Protein AF-A0A3P6Q9H3-F1 (afdb_monomer_lite)

Structure (mmCIF, N/CA/C/O backbone):
data_AF-A0A3P6Q9H3-F1
#
_entry.id   AF-A0A3P6Q9H3-F1
#
loop_
_atom_site.group_PDB
_atom_site.id
_atom_site.type_symbol
_atom_site.label_atom_id
_atom_site.label_alt_id
_atom_site.label_comp_id
_atom_site.label_asym_id
_atom_site.label_entity_id
_atom_site.label_seq_id
_atom_site.pdbx_PDB_ins_code
_atom_site.Cartn_x
_atom_site.Cartn_y
_atom_site.Cartn_z
_atom_site.occupancy
_atom_site.B_iso_or_equiv
_atom_site.auth_seq_id
_atom_site.auth_comp_id
_atom_site.auth_asym_id
_atom_site.auth_atom_id
_atom_site.pdbx_PDB_model_num
ATOM 1 N N . MET A 1 1 ? 4.671 8.897 9.590 1.00 59.03 1 MET A N 1
ATOM 2 C CA . MET A 1 1 ? 5.360 10.107 9.084 1.00 59.03 1 MET A CA 1
ATOM 3 C C . MET A 1 1 ? 6.739 9.751 8.536 1.00 59.03 1 MET A C 1
ATOM 5 O O . MET A 1 1 ? 6.877 9.726 7.323 1.00 59.03 1 MET A O 1
ATOM 9 N N . LEU A 1 2 ? 7.714 9.359 9.367 1.00 69.88 2 LEU A N 1
ATOM 10 C CA . LEU A 1 2 ? 9.073 9.009 8.908 1.00 69.88 2 LEU A CA 1
ATOM 11 C C . LEU A 1 2 ? 9.115 7.909 7.824 1.00 69.88 2 LEU A C 1
ATOM 13 O O . LEU A 1 2 ? 9.802 8.060 6.821 1.00 69.88 2 LEU A O 1
ATOM 17 N N . SER A 1 3 ? 8.330 6.839 7.981 1.00 72.00 3 SER A N 1
ATOM 18 C CA . SER A 1 3 ? 8.237 5.746 6.999 1.00 72.00 3 SER A CA 1
ATOM 19 C C . SER A 1 3 ? 7.710 6.192 5.629 1.00 72.00 3 SER A C 1
ATOM 21 O O . SER A 1 3 ? 8.172 5.704 4.602 1.00 72.00 3 SER A O 1
ATOM 23 N N . ALA A 1 4 ? 6.773 7.143 5.602 1.00 73.19 4 ALA A N 1
ATOM 24 C CA . ALA A 1 4 ? 6.209 7.676 4.366 1.00 73.19 4 ALA A CA 1
ATOM 25 C C . ALA A 1 4 ? 7.231 8.543 3.616 1.00 73.19 4 ALA A C 1
ATOM 27 O O . ALA A 1 4 ? 7.399 8.375 2.410 1.00 73.19 4 ALA A O 1
ATOM 28 N N . PHE A 1 5 ? 7.964 9.402 4.336 1.00 80.44 5 PHE A N 1
ATOM 29 C CA . PHE A 1 5 ? 9.043 10.207 3.758 1.00 80.44 5 PHE A CA 1
ATOM 30 C C . PHE A 1 5 ? 10.172 9.340 3.195 1.00 80.44 5 PHE A C 1
ATOM 32 O O . PHE A 1 5 ? 10.609 9.575 2.073 1.00 80.44 5 PHE A O 1
ATOM 39 N N . LEU A 1 6 ? 10.600 8.308 3.932 1.00 78.38 6 LEU A N 1
ATOM 40 C CA . LEU A 1 6 ? 11.635 7.373 3.476 1.00 78.38 6 LEU A CA 1
ATOM 41 C C . LEU A 1 6 ? 11.225 6.641 2.196 1.00 78.38 6 LEU A C 1
ATOM 43 O O . LEU A 1 6 ? 12.025 6.531 1.274 1.00 78.38 6 LEU A O 1
ATOM 47 N N . ASN A 1 7 ? 9.975 6.182 2.115 1.00 79.75 7 ASN A N 1
ATOM 48 C CA . ASN A 1 7 ? 9.467 5.509 0.925 1.00 79.75 7 ASN A CA 1
ATOM 49 C C . ASN A 1 7 ? 9.402 6.453 -0.287 1.00 79.75 7 ASN A C 1
ATOM 51 O O . ASN A 1 7 ? 9.789 6.064 -1.385 1.00 79.75 7 ASN A O 1
ATOM 55 N N . PHE A 1 8 ? 8.945 7.695 -0.087 1.00 80.00 8 PHE A N 1
ATOM 56 C CA . PHE A 1 8 ? 8.884 8.689 -1.160 1.00 80.00 8 PHE A CA 1
ATOM 57 C C . PHE A 1 8 ? 10.282 9.049 -1.667 1.00 80.00 8 PHE A C 1
ATOM 59 O O . PHE A 1 8 ? 10.507 9.054 -2.869 1.00 80.00 8 PHE A O 1
ATOM 66 N N . PHE A 1 9 ? 11.225 9.268 -0.748 1.00 81.44 9 PHE A N 1
ATOM 67 C CA . PHE A 1 9 ? 12.621 9.560 -1.063 1.00 81.44 9 PHE A CA 1
ATOM 68 C C . PHE A 1 9 ? 13.301 8.418 -1.832 1.00 81.44 9 PHE A C 1
ATOM 70 O O . PHE A 1 9 ? 13.975 8.664 -2.828 1.00 81.44 9 PHE A O 1
ATOM 77 N N . LEU A 1 10 ? 13.094 7.164 -1.417 1.00 79.19 10 LEU A N 1
ATOM 78 C CA . LEU A 1 10 ? 13.639 6.000 -2.122 1.00 79.19 10 LEU A CA 1
ATOM 79 C C . LEU A 1 10 ? 13.074 5.864 -3.537 1.00 79.19 10 LEU A C 1
ATOM 81 O O . LEU A 1 10 ? 13.838 5.607 -4.461 1.00 79.19 10 LEU A O 1
ATOM 85 N N . LEU A 1 11 ? 11.772 6.093 -3.725 1.00 80.25 11 LEU A N 1
ATOM 86 C CA . LEU A 1 11 ? 11.148 6.079 -5.051 1.00 80.25 11 LEU A CA 1
ATOM 87 C C . LEU A 1 11 ? 11.778 7.110 -5.996 1.00 80.25 11 LEU A C 1
ATOM 89 O O . LEU A 1 11 ? 12.078 6.771 -7.142 1.00 80.25 11 LEU A O 1
ATOM 93 N N . THR A 1 12 ? 12.022 8.339 -5.529 1.00 81.88 12 THR A N 1
ATOM 94 C CA . THR A 1 12 ? 12.699 9.361 -6.342 1.00 81.88 12 THR A CA 1
ATOM 95 C C . THR A 1 12 ? 14.141 8.981 -6.657 1.00 81.88 12 THR A C 1
ATOM 97 O O . THR A 1 12 ? 14.563 9.130 -7.800 1.00 81.88 12 THR A O 1
ATOM 100 N N . VAL A 1 13 ? 14.886 8.456 -5.680 1.00 81.50 13 VAL A N 1
ATOM 101 C CA . VAL A 1 13 ? 16.284 8.033 -5.878 1.00 81.50 13 VAL A CA 1
ATOM 102 C C . VAL A 1 13 ? 16.386 6.886 -6.887 1.00 81.50 13 VAL A C 1
ATOM 104 O O . VAL A 1 13 ? 17.230 6.927 -7.776 1.00 81.50 13 VAL A O 1
ATOM 107 N N . ILE A 1 14 ? 15.509 5.885 -6.799 1.00 74.44 14 ILE A N 1
ATOM 108 C CA . ILE A 1 14 ? 15.485 4.752 -7.737 1.00 74.44 14 ILE A CA 1
ATOM 109 C C . ILE A 1 14 ? 15.197 5.233 -9.162 1.00 74.44 14 ILE A C 1
ATOM 111 O O . ILE A 1 14 ? 15.849 4.789 -10.105 1.00 74.44 14 ILE A O 1
ATOM 115 N N . HIS A 1 15 ? 14.244 6.154 -9.322 1.00 71.88 15 HIS A N 1
ATOM 116 C CA . HIS A 1 15 ? 13.884 6.688 -10.633 1.00 71.88 15 HIS A CA 1
ATOM 117 C C . HIS A 1 15 ? 15.027 7.486 -11.287 1.00 71.88 15 HIS A C 1
ATOM 119 O O . HIS A 1 15 ? 15.113 7.534 -12.512 1.00 71.88 15 HIS A O 1
ATOM 125 N N . ASP A 1 16 ? 15.893 8.111 -10.490 1.00 77.19 16 ASP A N 1
ATOM 126 C CA . ASP A 1 16 ? 17.053 8.859 -10.987 1.00 77.19 16 ASP A CA 1
ATOM 127 C C . ASP A 1 16 ? 18.251 7.941 -11.306 1.00 77.19 16 ASP A C 1
ATOM 129 O O . ASP A 1 16 ? 18.955 8.146 -12.293 1.00 77.19 16 ASP A O 1
ATOM 133 N N . VAL A 1 17 ? 18.451 6.883 -10.508 1.00 71.56 17 VAL A N 1
ATOM 134 C CA . VAL A 1 17 ? 19.602 5.966 -10.613 1.00 71.56 17 VAL A CA 1
ATOM 135 C C . VAL A 1 17 ? 19.426 4.878 -11.680 1.00 71.56 17 VAL A C 1
ATOM 137 O O . VAL A 1 17 ? 20.422 4.426 -12.247 1.00 71.56 17 VAL A O 1
ATOM 140 N N . VAL A 1 18 ? 18.201 4.420 -11.965 1.00 64.50 18 VAL A N 1
ATOM 141 C CA . VAL A 1 18 ? 17.983 3.267 -12.857 1.00 64.50 18 VAL A CA 1
ATOM 142 C C . VAL A 1 18 ? 18.116 3.662 -14.339 1.00 64.50 18 VAL A C 1
ATOM 144 O O . VAL A 1 18 ? 17.303 4.436 -14.855 1.00 64.50 18 VAL A O 1
ATOM 147 N N . PRO A 1 19 ? 19.094 3.103 -15.081 1.00 61.19 19 PRO A N 1
ATOM 148 C CA . PRO A 1 19 ? 19.182 3.302 -16.522 1.00 61.19 19 PRO A CA 1
ATOM 149 C C . PRO A 1 19 ? 17.978 2.658 -17.226 1.00 61.19 19 PRO A C 1
ATOM 151 O O . PRO A 1 19 ? 17.554 1.557 -16.893 1.00 61.19 19 PRO A O 1
ATOM 154 N N . ARG A 1 20 ? 17.441 3.323 -18.259 1.00 62.31 20 ARG A N 1
ATOM 155 C CA . ARG A 1 20 ? 16.253 2.885 -19.032 1.00 62.31 20 ARG A CA 1
ATOM 156 C C . ARG A 1 20 ? 16.431 1.593 -19.846 1.00 62.31 20 ARG A C 1
ATOM 158 O O . ARG A 1 20 ? 15.543 1.242 -20.618 1.00 62.31 20 ARG A O 1
ATOM 165 N N . GLN A 1 21 ? 17.571 0.923 -19.733 1.00 61.66 21 GLN A N 1
ATOM 166 C CA . GLN A 1 21 ? 17.826 -0.323 -20.445 1.00 61.66 21 GLN A CA 1
ATOM 167 C C . GLN A 1 21 ? 17.403 -1.499 -19.556 1.00 61.66 21 GLN A C 1
ATOM 169 O O . GLN A 1 21 ? 17.850 -1.561 -18.409 1.00 61.66 21 GLN A O 1
ATOM 174 N N . PRO A 1 22 ? 16.534 -2.406 -20.040 1.00 58.69 22 PRO A N 1
ATOM 175 C CA . PRO A 1 22 ? 16.089 -3.544 -19.249 1.00 58.69 22 PRO A CA 1
ATOM 176 C C . PRO A 1 22 ? 17.277 -4.463 -18.959 1.00 58.69 22 PRO A C 1
ATOM 178 O O . PRO A 1 22 ? 18.040 -4.822 -19.860 1.00 58.69 22 PRO A O 1
ATOM 181 N N . LEU A 1 23 ? 17.446 -4.813 -17.687 1.00 57.09 23 LEU A N 1
ATOM 182 C CA . LEU A 1 23 ? 18.512 -5.689 -17.231 1.00 57.09 23 LEU A CA 1
ATOM 183 C C . LEU A 1 23 ? 18.155 -7.136 -17.618 1.00 57.09 23 LEU A C 1
ATOM 185 O O . LEU A 1 23 ? 17.003 -7.541 -17.437 1.00 57.09 23 LEU A O 1
ATOM 189 N N . PRO A 1 24 ? 19.092 -7.929 -18.170 1.00 56.06 24 PRO A N 1
ATOM 190 C CA . PRO A 1 24 ? 18.855 -9.334 -18.486 1.00 56.06 24 PRO A CA 1
ATOM 191 C C . PRO A 1 24 ? 18.862 -10.173 -17.198 1.00 56.06 24 PRO A C 1
ATOM 193 O O . PRO A 1 24 ? 19.792 -10.933 -16.933 1.00 56.06 24 PRO A O 1
ATOM 196 N N . ASP A 1 25 ? 17.831 -10.010 -16.371 1.00 67.25 25 ASP A N 1
ATOM 197 C CA . ASP A 1 25 ? 17.670 -10.768 -15.134 1.00 67.25 25 ASP A CA 1
ATOM 198 C C . ASP A 1 25 ? 17.150 -12.184 -15.420 1.00 67.25 25 ASP A C 1
ATOM 200 O O . ASP A 1 25 ? 16.181 -12.386 -16.158 1.00 67.25 25 ASP A O 1
ATOM 204 N N . LEU A 1 26 ? 17.762 -13.181 -14.771 1.00 62.97 26 LEU A N 1
ATOM 205 C CA . LEU A 1 26 ? 17.439 -14.609 -14.910 1.00 62.97 26 LEU A CA 1
ATOM 206 C C . LEU A 1 26 ? 15.944 -14.906 -14.688 1.00 62.97 26 LEU A C 1
ATOM 208 O O . LEU A 1 26 ? 15.364 -15.751 -15.369 1.00 62.97 26 LEU A O 1
ATOM 212 N N . THR A 1 27 ? 15.304 -14.181 -13.771 1.00 64.44 27 THR A N 1
ATOM 213 C CA . THR A 1 27 ? 13.877 -14.328 -13.455 1.00 64.44 27 THR A CA 1
ATOM 214 C C . THR A 1 27 ? 12.978 -13.944 -14.631 1.00 64.44 27 THR A C 1
ATOM 216 O O . THR A 1 27 ? 11.994 -14.635 -14.884 1.00 64.44 27 THR A O 1
ATOM 219 N N . PHE A 1 28 ? 13.322 -12.896 -15.388 1.00 62.34 28 PHE A N 1
ATOM 220 C CA . PHE A 1 28 ? 12.553 -12.483 -16.569 1.00 62.34 28 PHE A CA 1
ATOM 221 C C . PHE A 1 28 ? 12.794 -13.367 -17.788 1.00 62.34 28 PHE A C 1
ATOM 223 O O . PHE A 1 28 ? 11.958 -13.416 -18.686 1.00 62.34 28 PHE A O 1
ATOM 230 N N . MET A 1 29 ? 13.910 -14.096 -17.811 1.00 65.56 29 MET A N 1
ATOM 231 C CA . MET A 1 29 ? 14.164 -15.099 -18.839 1.00 65.56 29 MET A CA 1
ATOM 232 C C . MET A 1 29 ? 13.370 -16.392 -18.585 1.00 65.56 29 MET A C 1
ATOM 234 O O . MET A 1 29 ? 13.003 -17.083 -19.533 1.00 65.56 29 MET A O 1
ATOM 238 N N . ILE A 1 30 ? 13.092 -16.713 -17.314 1.00 73.25 30 ILE A N 1
ATOM 239 C CA . ILE A 1 30 ? 12.408 -17.950 -16.907 1.00 73.25 30 ILE A CA 1
ATOM 240 C C . ILE A 1 30 ? 10.883 -17.775 -16.765 1.00 73.25 30 ILE A C 1
ATOM 242 O O . ILE A 1 30 ? 10.138 -18.715 -17.039 1.00 73.25 30 ILE A O 1
ATOM 246 N N . ILE A 1 31 ? 10.403 -16.591 -16.356 1.00 73.75 31 ILE A N 1
ATOM 247 C CA . ILE A 1 31 ? 8.973 -16.291 -16.173 1.00 73.75 31 ILE A CA 1
ATOM 248 C C . ILE A 1 31 ? 8.543 -15.222 -17.188 1.00 73.75 31 ILE A C 1
ATOM 250 O O . ILE A 1 31 ? 8.950 -14.065 -17.056 1.00 73.75 31 ILE A O 1
ATOM 254 N N . PRO A 1 32 ? 7.682 -15.555 -18.171 1.00 71.25 32 PRO A N 1
ATOM 255 C CA . PRO A 1 32 ? 7.149 -14.560 -19.091 1.00 71.25 32 PRO A CA 1
ATOM 256 C C . PRO A 1 32 ? 6.247 -13.572 -18.347 1.00 71.25 32 PRO A C 1
ATOM 258 O O . PRO A 1 32 ? 5.550 -13.933 -17.395 1.00 71.25 32 PRO A O 1
ATOM 261 N N . GLN A 1 33 ? 6.227 -12.324 -18.806 1.00 69.44 33 GLN A N 1
ATOM 262 C CA . GLN A 1 33 ? 5.465 -11.255 -18.175 1.00 69.44 33 GLN A CA 1
ATOM 263 C C . GLN A 1 33 ? 3.956 -11.566 -18.140 1.00 69.44 33 GLN A C 1
ATOM 265 O O . GLN A 1 33 ? 3.292 -11.668 -19.171 1.00 69.44 33 GLN A O 1
ATOM 270 N N . GLN A 1 34 ? 3.400 -11.695 -16.933 1.00 76.75 34 GLN A N 1
ATOM 271 C CA . GLN A 1 34 ? 1.994 -12.038 -16.720 1.00 76.75 34 GLN A CA 1
ATOM 272 C C . GLN A 1 34 ? 1.126 -10.774 -16.629 1.00 76.75 34 GLN A C 1
ATOM 274 O O . GLN A 1 34 ? 1.107 -10.099 -15.602 1.00 76.75 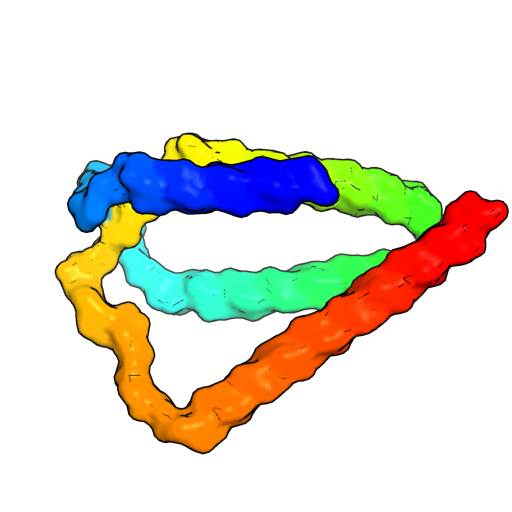34 GLN A O 1
ATOM 279 N N . LYS A 1 35 ? 0.359 -10.464 -17.683 1.00 73.44 35 LYS A N 1
ATOM 280 C CA . LYS A 1 35 ? -0.523 -9.275 -17.727 1.00 73.44 35 LYS A CA 1
ATOM 281 C C . LYS A 1 35 ? -1.677 -9.330 -16.706 1.00 73.44 35 LYS A C 1
ATOM 283 O O . LYS A 1 35 ? -2.132 -8.295 -16.236 1.00 73.44 35 LYS A O 1
ATOM 288 N N . TRP A 1 36 ? -2.121 -10.526 -16.312 1.00 76.88 36 TRP A N 1
ATOM 289 C CA . TRP A 1 36 ? -3.203 -10.715 -15.332 1.00 76.88 36 TRP A CA 1
ATOM 290 C C . TRP A 1 36 ? -2.769 -10.466 -13.881 1.00 76.88 36 TRP A C 1
ATOM 292 O O . TRP A 1 36 ? -3.609 -10.165 -13.034 1.00 76.88 36 TRP A O 1
ATOM 302 N N . ALA A 1 37 ? -1.470 -10.575 -13.587 1.00 78.31 37 ALA A N 1
ATOM 303 C CA . ALA A 1 37 ? -0.959 -10.499 -12.221 1.00 78.31 37 ALA A CA 1
ATOM 304 C C . ALA A 1 37 ? -1.211 -9.126 -11.584 1.00 78.31 37 ALA A C 1
ATOM 306 O O . ALA A 1 37 ? -1.489 -9.045 -10.390 1.00 78.31 37 ALA A O 1
ATOM 307 N N . TRP A 1 38 ? -1.174 -8.059 -12.386 1.00 72.38 38 TRP A N 1
ATOM 308 C CA . TRP A 1 38 ? -1.425 -6.708 -11.895 1.00 72.38 38 TRP A CA 1
ATOM 309 C C . TRP A 1 38 ? -2.880 -6.526 -11.438 1.00 72.38 38 TRP A C 1
ATOM 311 O O . TRP A 1 38 ? -3.119 -6.122 -10.305 1.00 72.38 38 TRP A O 1
ATOM 321 N N . SER A 1 39 ? -3.845 -6.945 -12.263 1.00 77.31 39 SER A N 1
ATOM 322 C CA . SER A 1 39 ? -5.272 -6.850 -11.924 1.00 77.31 39 SER A CA 1
ATOM 323 C C . SER A 1 39 ? -5.644 -7.714 -10.714 1.00 77.31 39 SER A C 1
ATOM 325 O O . SER A 1 39 ? -6.392 -7.273 -9.843 1.00 77.31 39 SER A O 1
ATOM 327 N N . VAL A 1 40 ? -5.089 -8.926 -10.613 1.00 84.44 40 VAL A N 1
ATOM 328 C CA . VAL A 1 40 ? -5.299 -9.787 -9.438 1.00 84.44 40 VAL A CA 1
ATOM 329 C C . VAL A 1 40 ? -4.684 -9.162 -8.181 1.00 84.44 40 VAL A C 1
ATOM 331 O O . VAL A 1 40 ? -5.287 -9.239 -7.112 1.00 84.44 40 VAL A O 1
ATOM 334 N N . GLY A 1 41 ? -3.527 -8.507 -8.302 1.00 81.81 41 GLY A N 1
ATOM 335 C CA . GLY A 1 41 ? -2.883 -7.784 -7.206 1.00 81.81 41 GLY A CA 1
ATOM 336 C C . GLY A 1 41 ? -3.753 -6.662 -6.639 1.00 81.81 41 GLY A C 1
ATOM 337 O O . GLY A 1 41 ? -3.916 -6.583 -5.420 1.00 81.81 41 GLY A O 1
ATOM 338 N N . ASP A 1 42 ? -4.371 -5.858 -7.505 1.00 78.88 42 ASP A N 1
ATOM 339 C CA . ASP A 1 42 ? -5.261 -4.771 -7.081 1.00 78.88 42 ASP A CA 1
ATOM 340 C C . ASP A 1 42 ? -6.501 -5.313 -6.354 1.00 78.88 42 ASP A C 1
ATOM 342 O O . ASP A 1 42 ? -6.849 -4.839 -5.271 1.00 78.88 42 ASP A O 1
ATOM 346 N N . VAL A 1 43 ? -7.125 -6.374 -6.878 1.00 83.69 43 VAL A N 1
ATOM 347 C CA . VAL A 1 43 ? -8.295 -7.001 -6.237 1.00 83.69 43 VAL A CA 1
ATOM 348 C C . VAL A 1 43 ? -7.932 -7.602 -4.877 1.00 83.69 43 VAL A C 1
ATOM 350 O O . VAL A 1 43 ? -8.633 -7.370 -3.890 1.00 83.69 43 VAL A O 1
ATOM 353 N N . LEU A 1 44 ? -6.827 -8.348 -4.793 1.00 83.50 44 LEU A N 1
ATOM 354 C CA . LEU A 1 44 ? -6.373 -8.948 -3.535 1.00 83.50 44 LEU A CA 1
ATOM 355 C C . LEU A 1 44 ? -6.005 -7.879 -2.497 1.00 83.50 44 LEU A C 1
ATOM 357 O O . LEU A 1 44 ? -6.332 -8.031 -1.316 1.00 83.50 44 LEU A O 1
ATOM 361 N N . SER A 1 45 ? -5.371 -6.783 -2.921 1.00 80.56 45 SER A N 1
ATOM 362 C CA . SER A 1 45 ? -5.033 -5.664 -2.039 1.00 80.56 45 SER A CA 1
ATOM 363 C C . SER A 1 45 ? -6.288 -5.004 -1.461 1.00 80.56 45 SER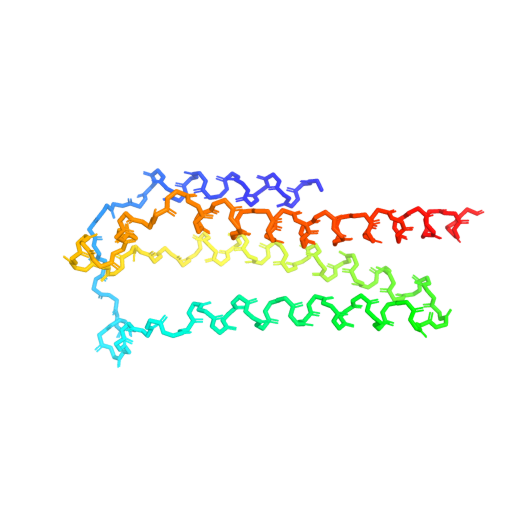 A C 1
ATOM 365 O O . SER A 1 45 ? -6.379 -4.821 -0.242 1.00 80.56 45 SER A O 1
ATOM 367 N N . THR A 1 46 ? -7.301 -4.756 -2.291 1.00 80.12 46 THR A N 1
ATOM 368 C CA . THR A 1 46 ? -8.578 -4.180 -1.848 1.00 80.12 46 THR A CA 1
ATOM 369 C C . THR A 1 46 ? -9.319 -5.115 -0.891 1.00 80.12 46 THR A C 1
ATOM 371 O O . THR A 1 46 ? -9.709 -4.697 0.200 1.00 80.12 46 THR A O 1
ATOM 374 N N . VAL A 1 47 ? -9.441 -6.406 -1.223 1.00 83.75 47 VAL A N 1
ATOM 375 C CA . VAL A 1 47 ? -10.127 -7.393 -0.366 1.00 83.75 47 VAL A CA 1
ATOM 376 C C . VAL A 1 47 ? -9.420 -7.552 0.984 1.00 83.75 47 VAL A C 1
ATOM 378 O O . VAL A 1 47 ? -10.077 -7.563 2.027 1.00 83.75 47 VAL A O 1
ATOM 381 N N . SER A 1 48 ? -8.086 -7.632 0.987 1.00 80.06 48 SER A N 1
ATOM 382 C CA . SER A 1 48 ? -7.303 -7.746 2.226 1.00 80.06 48 SER A CA 1
ATOM 383 C C . SER A 1 48 ? -7.455 -6.518 3.128 1.00 80.06 48 SER A C 1
ATOM 385 O O . SER A 1 48 ? -7.577 -6.668 4.344 1.00 80.06 48 SER A O 1
ATOM 387 N N . SER A 1 49 ? -7.543 -5.322 2.540 1.00 76.50 49 SER A N 1
ATOM 388 C CA . SER A 1 49 ? -7.785 -4.079 3.276 1.00 76.50 49 SER A CA 1
ATOM 389 C C . SER A 1 49 ? -9.165 -4.096 3.935 1.00 76.50 49 SER A C 1
ATOM 391 O O . SER A 1 49 ? -9.271 -3.881 5.141 1.00 76.50 49 SER A O 1
ATOM 393 N N . VAL A 1 50 ? -10.218 -4.451 3.188 1.00 79.12 50 VAL A N 1
ATOM 394 C CA . VAL A 1 50 ? -11.597 -4.543 3.710 1.00 79.12 50 VAL A CA 1
ATOM 395 C C . VAL A 1 50 ? -11.717 -5.589 4.826 1.00 79.12 50 VAL A C 1
ATOM 397 O O . VAL A 1 50 ? -12.358 -5.340 5.853 1.00 79.12 50 VAL A O 1
ATOM 400 N N . MET A 1 51 ? -11.071 -6.749 4.670 1.00 80.75 51 MET A N 1
ATOM 401 C CA . MET A 1 51 ? -11.040 -7.775 5.716 1.00 80.75 51 MET A CA 1
ATOM 402 C C . MET A 1 51 ? -10.295 -7.305 6.967 1.00 80.75 51 MET A C 1
ATOM 404 O O . MET A 1 51 ? -10.800 -7.496 8.073 1.00 80.75 51 MET A O 1
ATOM 408 N N . ALA A 1 52 ? -9.141 -6.651 6.814 1.00 77.25 52 ALA A N 1
A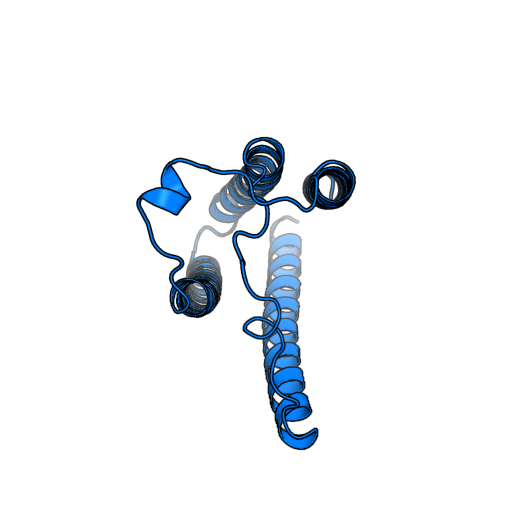TOM 409 C CA . ALA A 1 52 ? -8.387 -6.108 7.939 1.00 77.25 52 ALA A CA 1
ATOM 410 C C . ALA A 1 52 ? -9.213 -5.079 8.728 1.00 77.25 52 ALA A C 1
ATOM 412 O O . ALA A 1 52 ? -9.272 -5.166 9.955 1.00 77.25 52 ALA A O 1
ATOM 413 N N . PHE A 1 53 ? -9.921 -4.173 8.044 1.00 74.38 53 PHE A N 1
ATOM 414 C CA . PHE A 1 53 ? -10.824 -3.219 8.697 1.00 74.38 53 PHE A CA 1
ATOM 415 C C . PHE A 1 53 ? -11.959 -3.920 9.452 1.00 74.38 53 PHE A C 1
ATOM 417 O O . PHE A 1 53 ? -12.225 -3.598 10.609 1.00 74.38 53 PHE A O 1
ATOM 424 N N . THR A 1 54 ? -12.588 -4.924 8.840 1.00 78.88 54 THR A N 1
ATOM 425 C CA . THR A 1 54 ? -13.698 -5.664 9.462 1.00 78.88 54 THR A CA 1
ATOM 426 C C . THR A 1 54 ? -13.252 -6.402 10.730 1.00 78.88 54 THR A C 1
ATOM 428 O O . THR A 1 54 ? -13.923 -6.335 11.760 1.00 78.88 54 THR A O 1
ATOM 431 N N . VAL A 1 55 ? -12.091 -7.063 10.687 1.00 80.88 55 VAL A N 1
ATOM 432 C CA . VAL A 1 55 ? -11.508 -7.773 11.840 1.00 80.88 55 VAL A CA 1
ATOM 433 C C . VAL A 1 55 ? -11.171 -6.807 12.974 1.00 80.88 55 VAL A C 1
ATOM 435 O O . VAL A 1 55 ? -11.409 -7.117 14.139 1.00 80.88 55 VAL A O 1
ATOM 438 N N . VAL A 1 56 ? -10.654 -5.625 12.643 1.00 75.38 56 VAL A N 1
ATOM 439 C CA . VAL A 1 56 ? -10.319 -4.591 13.625 1.00 75.38 56 VAL A CA 1
ATOM 440 C C . VAL A 1 56 ? -11.574 -4.025 14.308 1.00 75.38 56 VAL A C 1
ATOM 442 O O . VAL A 1 56 ? -11.5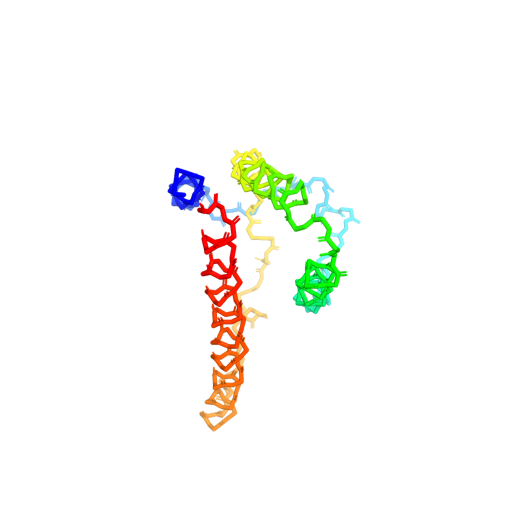51 -3.812 15.519 1.00 75.38 56 VAL A O 1
ATOM 445 N N . LEU A 1 57 ? -12.684 -3.846 13.579 1.00 70.38 57 LEU A N 1
ATOM 446 C CA . LEU A 1 57 ? -13.957 -3.369 14.142 1.00 70.38 57 LEU A CA 1
ATOM 447 C C . LEU A 1 57 ? -14.644 -4.398 15.055 1.00 70.38 57 LEU A C 1
ATOM 449 O O . LEU A 1 57 ? -15.263 -4.019 16.051 1.00 70.38 57 LEU A O 1
ATOM 453 N N . LEU A 1 58 ? -14.53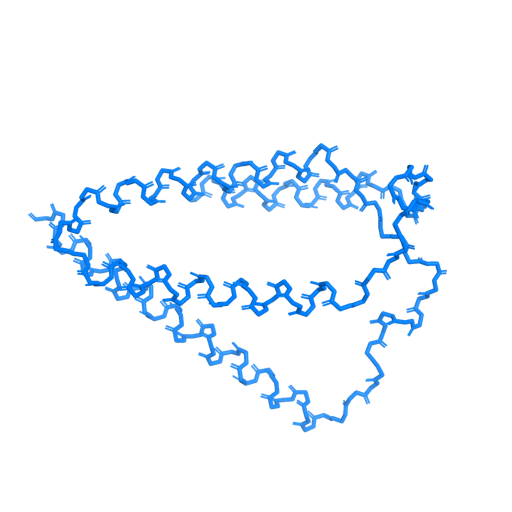5 -5.689 14.730 1.00 74.00 58 LEU A N 1
ATOM 454 C CA . LEU A 1 58 ? -15.160 -6.780 15.490 1.00 74.00 58 LEU A CA 1
ATOM 455 C C . LEU A 1 58 ? -14.349 -7.222 16.720 1.00 74.00 58 LEU A C 1
ATOM 457 O O . LEU A 1 58 ? -14.834 -8.029 17.514 1.00 74.00 58 LEU A O 1
ATOM 461 N N . HIS A 1 59 ? -13.127 -6.716 16.904 1.00 75.75 59 HIS A N 1
ATOM 462 C CA . HIS A 1 59 ? -12.278 -7.140 18.012 1.00 75.75 59 HIS A CA 1
ATOM 463 C C . HIS A 1 59 ? -12.641 -6.422 19.325 1.00 75.75 59 HIS A C 1
ATOM 465 O O . HIS A 1 59 ? -12.666 -5.194 19.403 1.00 75.75 59 HIS A O 1
ATOM 471 N N . HIS A 1 60 ? -12.887 -7.205 20.378 1.00 69.75 60 HIS A N 1
ATOM 472 C CA . HIS A 1 60 ? -13.267 -6.719 21.711 1.00 69.75 60 HIS A CA 1
ATOM 473 C C . HIS A 1 60 ? -12.120 -5.957 22.404 1.00 69.75 60 HIS A C 1
ATOM 475 O O . HIS A 1 60 ? -12.305 -4.849 22.897 1.00 69.75 60 HIS A O 1
ATOM 481 N N . GLU A 1 61 ? -10.899 -6.504 22.365 1.00 65.69 61 GLU A N 1
ATOM 482 C CA . GLU A 1 61 ? -9.693 -5.884 22.940 1.00 65.69 61 GLU A CA 1
ATOM 483 C C . GLU A 1 61 ? -9.013 -4.948 21.930 1.00 65.69 61 GLU A C 1
ATOM 485 O O . GLU A 1 61 ? -7.987 -5.281 21.323 1.00 65.69 61 GLU A O 1
ATOM 490 N N . ARG A 1 62 ? -9.627 -3.783 21.704 1.00 69.06 62 ARG A N 1
ATOM 491 C CA . ARG A 1 62 ? -9.228 -2.799 20.676 1.00 69.06 62 ARG A CA 1
ATOM 492 C C . ARG A 1 62 ? -7.799 -2.268 20.872 1.00 69.06 62 ARG A C 1
ATOM 494 O O . ARG A 1 62 ? -7.071 -2.052 19.905 1.00 69.06 62 ARG A O 1
ATOM 501 N N . TRP A 1 63 ? -7.369 -2.157 22.127 1.00 64.62 63 TRP A N 1
ATOM 502 C CA . TRP A 1 63 ? -6.089 -1.582 22.553 1.00 64.62 63 TRP A CA 1
ATOM 503 C C . TRP A 1 63 ? -4.862 -2.405 22.155 1.00 64.62 63 TRP A C 1
ATOM 505 O O . TRP A 1 63 ? -3.874 -1.887 21.626 1.00 64.62 63 TRP A O 1
ATOM 515 N N . VAL A 1 64 ? -4.913 -3.716 22.389 1.00 75.50 64 VAL A N 1
ATOM 516 C CA . VAL A 1 64 ? -3.756 -4.598 22.179 1.00 75.50 64 VAL A CA 1
ATOM 517 C C . VAL A 1 64 ? -3.522 -4.864 20.691 1.00 75.50 64 VAL A C 1
ATOM 519 O O . VAL A 1 64 ? -2.371 -4.943 20.249 1.00 75.50 64 VAL A O 1
ATOM 522 N N . VAL A 1 65 ? -4.597 -4.975 19.907 1.00 76.25 65 VAL A N 1
ATOM 523 C CA . VAL A 1 65 ? -4.518 -5.235 18.462 1.00 76.25 65 VAL A CA 1
ATOM 524 C C . VAL A 1 65 ? -3.977 -4.023 17.719 1.00 76.25 65 VAL A C 1
ATOM 526 O O . VAL A 1 65 ? -3.095 -4.168 16.872 1.00 76.25 65 VAL A O 1
ATOM 529 N N . LEU A 1 66 ? -4.421 -2.822 18.081 1.00 70.38 66 LEU A N 1
ATOM 530 C CA . LEU A 1 66 ? -3.982 -1.601 17.425 1.00 70.38 66 LEU A CA 1
ATOM 531 C C . LEU A 1 66 ? -2.469 -1.371 17.544 1.00 70.38 66 LEU A C 1
ATOM 533 O O . LEU A 1 66 ? -1.792 -1.085 16.554 1.00 70.38 66 LEU A O 1
ATOM 537 N N . ARG A 1 67 ? -1.915 -1.561 18.746 1.00 76.31 67 ARG A N 1
ATOM 538 C CA . ARG A 1 67 ? -0.473 -1.410 18.984 1.00 76.31 67 ARG A CA 1
ATOM 53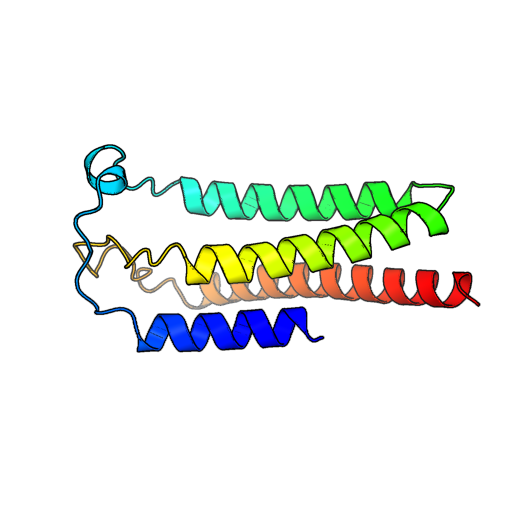9 C C . ARG A 1 67 ? 0.353 -2.363 18.113 1.00 76.31 67 ARG A C 1
ATOM 541 O O . ARG A 1 67 ? 1.423 -1.990 17.634 1.00 76.31 67 ARG A O 1
ATOM 548 N N . ARG A 1 68 ? -0.149 -3.583 17.885 1.00 81.12 68 ARG A N 1
ATOM 549 C CA . ARG A 1 68 ? 0.482 -4.580 17.005 1.00 81.12 68 ARG A CA 1
ATOM 550 C C . ARG A 1 68 ? 0.347 -4.196 15.533 1.00 81.12 68 ARG A C 1
ATOM 552 O O . ARG A 1 68 ? 1.335 -4.282 14.810 1.00 81.12 68 ARG A O 1
ATOM 559 N N . MET A 1 69 ? -0.822 -3.719 15.109 1.00 77.69 69 MET A N 1
ATOM 560 C CA . MET A 1 69 ? -1.069 -3.266 13.735 1.00 77.69 69 MET A CA 1
ATOM 561 C C . MET A 1 69 ? -0.198 -2.065 13.354 1.00 77.69 69 MET A C 1
ATOM 563 O O . MET A 1 69 ? 0.368 -2.046 12.265 1.00 77.69 69 MET A O 1
ATOM 567 N N . PHE A 1 70 ? -0.020 -1.095 14.253 1.00 74.69 70 PHE A N 1
ATOM 568 C CA . PHE A 1 70 ? 0.825 0.072 13.989 1.00 74.69 70 PHE A CA 1
ATOM 569 C C . PHE A 1 70 ? 2.307 -0.307 13.844 1.00 74.69 70 PHE A C 1
ATOM 571 O O . PHE A 1 70 ? 2.983 0.161 12.927 1.00 74.69 70 PHE A O 1
ATOM 578 N N . LEU A 1 71 ? 2.807 -1.202 14.705 1.00 78.75 71 LEU A N 1
ATOM 579 C CA . LEU A 1 71 ? 4.188 -1.685 14.639 1.00 78.75 71 LEU A CA 1
ATOM 580 C C . LEU A 1 71 ? 4.430 -2.545 13.387 1.00 78.75 71 LEU A C 1
ATOM 582 O O . LEU A 1 71 ? 5.423 -2.345 12.690 1.00 78.75 71 LEU A O 1
ATOM 586 N N . LEU A 1 72 ? 3.500 -3.447 13.059 1.00 80.88 72 LEU A N 1
ATOM 587 C CA . LEU A 1 72 ? 3.552 -4.247 11.832 1.00 80.88 72 LEU A CA 1
ATOM 588 C C . LEU A 1 72 ? 3.469 -3.368 10.579 1.00 80.88 72 LEU A C 1
ATOM 590 O O . LEU A 1 72 ? 4.267 -3.549 9.663 1.00 80.88 72 LEU A O 1
ATOM 594 N N . GLY A 1 73 ? 2.576 -2.376 10.554 1.00 77.69 73 GLY A N 1
ATOM 595 C CA . GLY A 1 73 ? 2.452 -1.425 9.450 1.00 77.69 73 GLY A CA 1
ATOM 596 C C . GLY A 1 73 ? 3.721 -0.596 9.249 1.00 77.69 73 GLY A C 1
ATOM 597 O O . GLY A 1 73 ? 4.186 -0.447 8.119 1.00 77.69 73 GLY A O 1
ATOM 598 N N . ALA A 1 74 ? 4.335 -0.118 10.335 1.00 77.38 74 ALA A N 1
ATOM 599 C CA . ALA A 1 74 ? 5.599 0.612 10.276 1.00 77.38 74 ALA A CA 1
ATOM 600 C C . ALA A 1 74 ? 6.749 -0.253 9.730 1.00 77.38 74 ALA A C 1
ATOM 602 O O . ALA A 1 74 ? 7.485 0.199 8.850 1.00 77.38 74 ALA A O 1
ATOM 603 N N . ILE A 1 75 ? 6.877 -1.499 10.204 1.00 82.44 75 ILE A N 1
ATOM 604 C CA . ILE A 1 75 ? 7.908 -2.441 9.738 1.00 82.44 75 ILE A CA 1
ATOM 605 C C . ILE A 1 75 ? 7.679 -2.819 8.273 1.00 82.44 75 ILE A C 1
ATOM 607 O O . ILE A 1 75 ? 8.624 -2.801 7.490 1.00 82.44 75 ILE A O 1
ATOM 611 N N . MET A 1 76 ? 6.440 -3.110 7.873 1.00 78.88 76 MET A N 1
ATOM 612 C CA . MET A 1 76 ? 6.110 -3.491 6.498 1.00 78.88 76 MET A CA 1
ATOM 613 C C . MET A 1 76 ? 6.383 -2.348 5.508 1.00 78.88 76 MET A C 1
ATOM 615 O O . MET A 1 76 ? 6.933 -2.584 4.433 1.00 78.88 76 MET A O 1
ATOM 619 N N . TYR A 1 77 ? 6.070 -1.100 5.877 1.00 75.62 77 TYR A N 1
ATOM 620 C CA . TYR A 1 77 ? 6.421 0.074 5.068 1.00 75.62 77 TYR A CA 1
ATOM 621 C C . TYR A 1 77 ? 7.935 0.308 4.992 1.00 75.62 77 TYR A C 1
ATOM 623 O O . TYR A 1 77 ? 8.437 0.694 3.937 1.00 75.62 77 TYR A O 1
ATOM 631 N N . GLY A 1 78 ? 8.667 0.052 6.080 1.00 76.12 78 GLY A N 1
ATOM 632 C CA . GLY A 1 78 ? 10.130 0.075 6.070 1.00 76.12 78 GLY A CA 1
ATOM 633 C C . GLY A 1 78 ? 10.711 -0.996 5.143 1.00 76.12 78 GLY A C 1
ATOM 634 O O . GLY A 1 78 ? 11.546 -0.691 4.297 1.00 76.12 78 GLY A O 1
ATOM 635 N N . LEU A 1 79 ? 10.209 -2.230 5.233 1.00 79.25 79 LEU A N 1
ATOM 636 C CA . LEU A 1 79 ? 10.607 -3.341 4.370 1.00 79.25 79 LEU A CA 1
ATOM 637 C C . LEU A 1 79 ? 10.313 -3.044 2.898 1.00 79.25 79 LEU A C 1
ATOM 639 O O . LEU A 1 79 ? 11.150 -3.334 2.053 1.00 79.25 79 LEU A O 1
ATOM 643 N N . ARG A 1 80 ? 9.173 -2.419 2.582 1.00 79.81 80 ARG A N 1
ATOM 644 C CA . ARG A 1 80 ? 8.852 -1.985 1.214 1.00 79.81 80 ARG A CA 1
ATOM 645 C C . ARG A 1 80 ? 9.932 -1.058 0.661 1.00 79.81 80 ARG A C 1
ATOM 647 O O . ARG A 1 80 ? 10.399 -1.275 -0.450 1.00 79.81 80 ARG A O 1
ATOM 654 N N . ALA A 1 81 ? 10.352 -0.071 1.446 1.00 72.44 81 ALA A N 1
ATOM 655 C CA . ALA A 1 81 ? 11.407 0.853 1.054 1.00 72.44 81 ALA A CA 1
ATOM 656 C C . ALA A 1 81 ? 12.754 0.123 0.850 1.00 72.44 81 ALA A C 1
ATOM 658 O O . ALA A 1 81 ? 13.442 0.367 -0.136 1.00 72.44 81 ALA A O 1
ATOM 659 N N . VAL A 1 82 ? 13.092 -0.835 1.724 1.00 77.75 82 VAL A N 1
ATOM 660 C CA . VAL A 1 82 ? 14.307 -1.665 1.598 1.00 77.75 82 VAL A CA 1
ATOM 661 C C . VAL A 1 82 ? 14.261 -2.556 0.354 1.00 77.75 82 VAL A C 1
ATOM 663 O O . VAL A 1 82 ? 15.227 -2.600 -0.399 1.00 77.75 82 VAL A O 1
ATOM 666 N N . VAL A 1 83 ? 13.144 -3.238 0.095 1.00 74.94 83 VAL A N 1
ATOM 667 C CA . VAL A 1 83 ? 12.985 -4.121 -1.071 1.00 74.94 83 VAL A CA 1
ATOM 668 C C . VAL A 1 83 ? 13.028 -3.325 -2.371 1.00 74.94 83 VAL A C 1
ATOM 670 O O . VAL A 1 83 ? 13.669 -3.778 -3.313 1.00 74.94 83 VAL A O 1
ATOM 673 N N . LEU A 1 84 ? 12.423 -2.133 -2.413 1.00 72.12 84 LEU A N 1
ATOM 674 C CA . LEU A 1 84 ? 12.519 -1.224 -3.560 1.00 72.12 84 LEU A CA 1
ATOM 675 C C . LEU A 1 84 ? 13.958 -0.738 -3.786 1.00 72.12 84 LEU A C 1
ATOM 677 O O . LEU A 1 84 ? 14.391 -0.635 -4.927 1.00 72.12 84 LEU A O 1
ATOM 681 N N . GLY A 1 85 ? 14.707 -0.476 -2.712 1.00 67.69 85 GLY A N 1
ATOM 682 C CA . GLY A 1 85 ? 16.113 -0.073 -2.799 1.00 67.69 85 GLY A CA 1
ATOM 683 C C . GLY A 1 85 ? 17.085 -1.208 -3.132 1.00 67.69 85 GLY A C 1
ATOM 684 O O . GLY A 1 85 ? 18.190 -0.934 -3.576 1.00 67.69 85 GLY A O 1
ATOM 685 N N . VAL A 1 86 ? 16.714 -2.470 -2.906 1.00 71.44 86 VAL A N 1
ATOM 686 C CA . VAL A 1 86 ? 17.556 -3.640 -3.222 1.00 71.44 86 VAL A CA 1
ATOM 687 C C . VAL A 1 86 ? 17.180 -4.253 -4.574 1.00 71.44 86 VAL A C 1
ATOM 689 O O . VAL A 1 86 ? 18.048 -4.738 -5.296 1.00 71.44 86 VAL A O 1
ATOM 692 N N . THR A 1 87 ? 15.897 -4.223 -4.935 1.00 67.62 87 THR A N 1
ATOM 693 C CA . THR A 1 87 ? 15.351 -4.854 -6.143 1.00 67.62 87 THR A CA 1
ATOM 694 C C . THR A 1 87 ? 15.092 -3.783 -7.196 1.00 67.62 87 THR A C 1
ATOM 696 O O . THR A 1 87 ? 13.963 -3.333 -7.395 1.00 67.62 87 THR A O 1
ATOM 699 N N . PHE A 1 88 ? 16.157 -3.352 -7.867 1.00 57.25 88 PHE A N 1
ATOM 700 C CA . PHE A 1 88 ? 16.062 -2.453 -9.014 1.00 57.25 88 PHE A CA 1
ATOM 701 C C . PHE A 1 88 ? 15.585 -3.242 -10.228 1.00 57.25 88 PHE A C 1
ATOM 703 O O . PHE A 1 88 ? 16.396 -3.752 -10.993 1.00 57.25 88 PHE A O 1
ATOM 710 N N . LEU A 1 89 ? 14.271 -3.379 -10.385 1.00 62.19 89 LEU A N 1
ATOM 711 C CA . LEU A 1 89 ? 13.708 -4.052 -11.546 1.00 62.19 89 LEU A CA 1
ATOM 712 C C . LEU A 1 89 ? 13.327 -3.002 -12.594 1.00 62.19 89 LEU A C 1
ATOM 714 O O . LEU A 1 89 ? 12.286 -2.353 -12.443 1.00 62.19 89 LEU A O 1
ATOM 718 N N . PRO A 1 90 ? 14.158 -2.768 -13.628 1.00 59.72 90 PRO A N 1
ATOM 719 C CA . PRO A 1 90 ? 13.757 -1.896 -14.713 1.00 59.72 90 PRO A CA 1
ATOM 720 C C . PRO A 1 90 ? 12.510 -2.477 -15.395 1.00 59.72 90 PRO A C 1
ATOM 722 O O . PRO A 1 90 ? 12.296 -3.693 -15.394 1.00 59.72 90 PRO A O 1
ATOM 725 N N . PRO A 1 91 ? 11.661 -1.623 -15.980 1.00 60.62 91 PRO A N 1
ATOM 726 C CA . PRO A 1 91 ? 10.503 -2.085 -16.729 1.00 60.62 91 PRO A CA 1
ATOM 727 C C . PRO A 1 91 ? 10.950 -3.025 -17.864 1.00 60.62 91 PRO A C 1
ATOM 729 O O . PRO A 1 91 ? 11.603 -2.587 -18.805 1.00 60.62 91 PRO A O 1
ATOM 732 N N . SER A 1 92 ? 10.571 -4.306 -17.795 1.00 58.50 92 SER A N 1
ATOM 733 C CA . SER A 1 92 ? 10.907 -5.345 -18.796 1.00 58.50 92 SER A CA 1
ATOM 734 C C . SER A 1 92 ? 10.139 -5.237 -20.119 1.00 58.50 92 SER A C 1
ATOM 736 O O . SER A 1 92 ? 10.150 -6.156 -20.937 1.00 58.50 92 SER A O 1
ATOM 738 N N . PHE A 1 93 ? 9.449 -4.124 -20.351 1.00 60.88 93 PHE A N 1
ATOM 739 C CA . PHE A 1 93 ? 8.604 -3.951 -21.524 1.00 60.88 93 PHE A CA 1
ATOM 740 C C . PHE A 1 93 ? 9.466 -3.650 -22.753 1.00 60.88 93 PHE A C 1
ATOM 742 O O . PHE A 1 93 ? 10.159 -2.635 -22.809 1.00 60.88 93 PHE A O 1
ATOM 749 N N . HIS A 1 94 ? 9.411 -4.541 -23.743 1.00 57.91 94 HIS A N 1
ATOM 750 C CA . HIS A 1 94 ? 10.138 -4.398 -25.007 1.00 57.91 94 HIS A CA 1
ATOM 751 C C . HIS A 1 94 ? 9.434 -3.445 -25.990 1.00 57.91 94 HIS A C 1
ATOM 753 O O . HIS A 1 94 ? 10.089 -2.848 -26.840 1.00 57.91 94 HIS A O 1
ATOM 759 N N . ASP A 1 95 ? 8.115 -3.274 -25.846 1.00 60.47 95 ASP A N 1
ATOM 760 C CA . ASP A 1 95 ? 7.263 -2.511 -26.757 1.00 60.47 95 ASP A CA 1
ATOM 761 C C . ASP A 1 95 ? 6.419 -1.482 -25.981 1.00 60.47 95 ASP A C 1
ATOM 763 O O . ASP A 1 95 ? 5.819 -1.804 -24.950 1.00 60.47 95 ASP A O 1
ATOM 767 N N . ARG A 1 96 ? 6.416 -0.218 -26.424 1.00 57.06 96 ARG A N 1
ATOM 768 C CA . ARG A 1 96 ? 5.801 0.897 -25.666 1.00 57.06 96 ARG A CA 1
ATOM 769 C C . ARG A 1 96 ? 4.288 0.979 -25.847 1.00 57.06 96 ARG A C 1
ATOM 771 O O . ARG A 1 96 ? 3.605 1.562 -25.004 1.00 57.06 96 ARG A O 1
ATOM 778 N N . ASP A 1 97 ? 3.777 0.386 -26.918 1.00 59.97 97 ASP A N 1
ATOM 779 C CA . ASP A 1 97 ? 2.380 0.525 -27.324 1.00 59.97 97 ASP A CA 1
ATOM 780 C C . ASP A 1 97 ? 1.435 -0.397 -26.538 1.00 59.97 97 ASP A C 1
ATOM 782 O O . ASP A 1 97 ? 0.234 -0.146 -26.485 1.00 59.97 97 ASP A O 1
ATOM 786 N N . GLU A 1 98 ? 1.960 -1.412 -25.842 1.00 56.16 98 GLU A N 1
ATOM 787 C CA . GLU A 1 98 ? 1.155 -2.290 -24.979 1.00 56.16 98 GLU A CA 1
ATOM 788 C C . GLU A 1 98 ? 0.760 -1.648 -23.636 1.00 56.16 98 GLU A C 1
ATOM 790 O O . GLU A 1 98 ? -0.140 -2.139 -22.954 1.00 56.16 98 GLU A O 1
ATOM 795 N N . ILE A 1 99 ? 1.453 -0.579 -23.234 1.00 58.66 99 ILE A N 1
ATOM 796 C CA . ILE A 1 99 ? 1.299 0.083 -21.926 1.00 58.66 99 ILE A CA 1
ATOM 797 C C . ILE A 1 99 ? 0.372 1.296 -22.040 1.00 58.66 99 ILE A C 1
ATOM 799 O O . ILE A 1 99 ? -0.317 1.669 -21.088 1.00 58.66 99 ILE A O 1
ATOM 803 N N . CYS A 1 100 ? 0.351 1.927 -23.213 1.00 64.69 100 CYS A N 1
ATOM 804 C CA . CYS A 1 100 ? -0.554 3.024 -23.494 1.00 64.69 100 CYS A CA 1
ATOM 805 C C . CYS A 1 100 ? -1.981 2.475 -23.547 1.00 64.69 100 CYS A C 1
ATOM 807 O O . CYS A 1 100 ? -2.350 1.761 -24.477 1.00 64.69 100 CYS A O 1
ATOM 809 N N . LEU A 1 101 ? -2.805 2.839 -22.560 1.00 59.81 101 LEU A N 1
ATOM 810 C CA . LEU A 1 101 ? -4.250 2.690 -22.683 1.00 59.81 101 LEU A CA 1
ATOM 811 C C . LEU A 1 101 ? -4.665 3.336 -24.009 1.00 59.81 101 LEU A C 1
ATOM 813 O O . LEU A 1 101 ? -4.436 4.531 -24.221 1.00 59.81 101 LEU A O 1
ATOM 817 N N . SER A 1 102 ? -5.265 2.548 -24.906 1.00 63.56 102 SER A N 1
ATOM 818 C CA . SER A 1 102 ? -5.956 3.094 -26.075 1.00 63.56 102 SER A CA 1
ATOM 819 C C . SER A 1 102 ? -6.865 4.214 -25.585 1.00 63.56 102 SER A C 1
ATOM 821 O O . SER A 1 102 ? -7.491 4.019 -24.546 1.00 63.56 102 SER A O 1
ATOM 823 N N . GLN A 1 103 ? -6.938 5.353 -26.281 1.00 60.81 103 GLN A N 1
ATOM 824 C CA . GLN A 1 103 ? -7.789 6.487 -25.895 1.00 60.81 103 GLN A CA 1
ATOM 825 C C . GLN A 1 103 ? -9.208 6.000 -25.540 1.00 60.81 103 GLN A C 1
ATOM 827 O O . GLN A 1 103 ? -10.041 5.772 -26.417 1.00 60.81 103 GLN A O 1
ATOM 832 N N . VAL A 1 104 ? -9.469 5.789 -24.247 1.00 65.56 104 VAL A N 1
ATOM 833 C CA . VAL A 1 104 ? -10.771 5.360 -23.740 1.00 65.56 104 VAL A CA 1
ATOM 834 C C . VAL A 1 104 ? -11.676 6.579 -23.811 1.00 65.56 104 VAL A C 1
ATOM 836 O O . VAL A 1 104 ? -11.269 7.687 -23.461 1.00 65.56 104 VAL A O 1
ATOM 839 N N . ASN A 1 105 ? -12.903 6.387 -24.298 1.00 73.88 105 ASN A N 1
ATOM 840 C CA . ASN A 1 105 ? -13.867 7.470 -24.433 1.00 73.88 105 ASN A CA 1
ATOM 841 C C . ASN A 1 105 ? -13.979 8.257 -23.116 1.00 73.88 105 ASN A C 1
ATOM 843 O O . ASN A 1 105 ? -14.091 7.663 -22.039 1.00 73.88 105 ASN A O 1
ATOM 847 N N . ARG A 1 106 ? -13.981 9.592 -23.205 1.00 74.00 106 ARG A N 1
ATOM 848 C CA . ARG A 1 106 ? -13.897 10.506 -22.053 1.00 74.00 106 ARG A CA 1
ATOM 849 C C . ARG A 1 106 ? -14.942 10.180 -20.972 1.00 74.00 106 ARG A C 1
ATOM 851 O O . ARG A 1 106 ? -14.659 10.276 -19.786 1.00 74.00 106 ARG A O 1
ATOM 858 N N . SER A 1 107 ? -16.123 9.712 -21.379 1.00 74.12 107 SER A N 1
ATOM 859 C CA . SER A 1 107 ? -17.222 9.288 -20.502 1.00 74.12 107 SER A CA 1
ATOM 860 C C . SER A 1 107 ? -16.883 8.088 -19.603 1.00 74.12 107 SER A C 1
ATOM 862 O O . SER A 1 107 ? -17.285 8.062 -18.444 1.00 74.12 107 SER A O 1
ATOM 864 N N . ALA A 1 108 ? -16.149 7.098 -20.118 1.00 70.44 108 ALA A N 1
ATOM 865 C CA . ALA A 1 108 ? -15.779 5.893 -19.371 1.00 70.44 108 ALA A CA 1
ATOM 866 C C . ALA A 1 108 ? -14.606 6.154 -18.413 1.00 70.44 108 ALA A C 1
ATOM 868 O O . ALA A 1 108 ? -14.585 5.614 -17.308 1.00 70.44 108 ALA A O 1
ATOM 869 N N . MET A 1 109 ? -13.681 7.042 -18.799 1.00 66.81 109 MET A N 1
ATOM 870 C CA . MET A 1 109 ? -12.611 7.521 -17.919 1.00 66.81 109 MET A CA 1
ATOM 871 C C . MET A 1 109 ? -13.184 8.229 -16.680 1.00 66.81 109 MET A C 1
ATOM 873 O O . MET A 1 109 ? -12.811 7.877 -15.564 1.00 66.81 109 MET A O 1
ATOM 877 N N . TYR A 1 110 ? -14.151 9.143 -16.854 1.00 71.50 110 TYR A N 1
ATOM 878 C CA . TYR A 1 110 ? -14.810 9.809 -15.722 1.00 71.50 110 TYR A CA 1
ATOM 879 C C . TYR A 1 110 ? -15.524 8.822 -14.786 1.00 71.50 110 TYR A C 1
ATOM 881 O O . TYR A 1 110 ? -15.451 8.979 -13.573 1.00 71.50 110 TYR A O 1
ATOM 889 N N . GLY A 1 111 ? -16.177 7.783 -15.319 1.00 70.31 111 GLY A N 1
ATOM 890 C CA . GLY A 1 111 ? -16.849 6.770 -14.496 1.00 70.31 111 GLY A CA 1
ATOM 891 C C . GLY A 1 111 ? -15.891 5.981 -13.596 1.00 70.31 111 GLY A C 1
ATOM 892 O O . GLY A 1 111 ? -16.170 5.805 -12.412 1.00 70.31 111 GLY A O 1
ATOM 893 N N . MET A 1 112 ? -14.743 5.555 -14.135 1.00 69.31 112 MET A N 1
ATOM 894 C CA . MET A 1 112 ? -13.714 4.841 -13.367 1.00 69.31 112 MET A CA 1
ATOM 895 C C . MET A 1 112 ? -13.051 5.754 -12.325 1.00 69.31 112 MET A C 1
ATOM 897 O O . MET A 1 112 ? -12.810 5.334 -11.194 1.00 69.31 112 MET A O 1
ATOM 901 N N . GLU A 1 113 ? -12.776 7.009 -12.687 1.00 71.12 113 GLU A N 1
ATOM 902 C CA . GLU A 1 113 ? -12.152 7.987 -11.792 1.00 71.12 113 GLU A CA 1
ATOM 903 C C . GLU A 1 113 ? -13.068 8.331 -10.610 1.00 71.12 113 GLU A C 1
ATOM 905 O O . GLU A 1 113 ? -12.614 8.345 -9.467 1.00 71.12 113 GLU A O 1
ATOM 910 N N . ILE A 1 114 ? -14.373 8.497 -10.856 1.00 72.31 114 ILE A N 1
ATOM 911 C CA . ILE A 1 114 ? -15.370 8.701 -9.797 1.00 72.31 114 ILE A CA 1
ATOM 912 C C . ILE A 1 114 ? -15.462 7.460 -8.907 1.00 72.31 114 ILE A C 1
ATOM 914 O O . ILE A 1 114 ? -15.408 7.609 -7.691 1.00 72.31 114 ILE A O 1
ATOM 918 N N . ALA A 1 115 ? -15.541 6.254 -9.481 1.00 68.31 115 ALA A N 1
ATOM 919 C CA . ALA A 1 115 ? -15.610 5.011 -8.707 1.00 68.31 115 ALA A CA 1
ATOM 920 C C . ALA A 1 115 ? -14.380 4.837 -7.797 1.00 68.31 115 ALA A C 1
ATOM 922 O O . ALA A 1 115 ? -14.515 4.596 -6.597 1.00 68.31 115 ALA A O 1
ATOM 923 N N . THR A 1 116 ? -13.185 5.067 -8.344 1.00 70.25 116 THR A N 1
ATOM 924 C CA . THR A 1 116 ? -11.922 4.981 -7.597 1.00 70.25 116 THR A CA 1
ATOM 925 C C . THR A 1 116 ? -11.844 6.067 -6.525 1.00 70.25 116 THR A C 1
ATOM 927 O O . THR A 1 116 ? -11.455 5.800 -5.391 1.00 70.25 116 THR A O 1
ATOM 930 N N . SER A 1 117 ? -12.262 7.294 -6.849 1.00 72.69 117 SER A N 1
ATOM 931 C CA . SER A 1 117 ? -12.296 8.403 -5.897 1.00 72.69 117 SER A CA 1
ATOM 932 C C . SER A 1 117 ? -13.269 8.125 -4.751 1.00 72.69 117 SER A C 1
ATOM 934 O O . SER A 1 117 ? -12.915 8.353 -3.596 1.00 72.69 117 SER A O 1
ATOM 936 N N . THR A 1 118 ? -14.447 7.557 -5.033 1.00 69.56 118 THR A N 1
ATOM 937 C CA . THR A 1 118 ? -15.414 7.170 -3.998 1.00 69.56 118 THR A CA 1
ATOM 938 C C . THR A 1 118 ? -14.893 6.057 -3.099 1.00 69.56 118 THR A C 1
ATOM 940 O O . THR A 1 118 ? -15.039 6.173 -1.884 1.00 69.56 118 THR A O 1
ATOM 943 N N . ASP A 1 119 ? -14.230 5.037 -3.651 1.00 69.50 119 ASP A N 1
ATOM 944 C CA . ASP A 1 119 ? -13.630 3.955 -2.861 1.00 69.50 119 ASP A CA 1
ATOM 945 C C . ASP A 1 119 ? -12.553 4.501 -1.914 1.00 69.50 119 ASP A C 1
ATOM 947 O O . ASP A 1 119 ? -12.575 4.255 -0.705 1.00 69.50 119 ASP A O 1
ATOM 951 N N . VAL A 1 120 ? -11.662 5.352 -2.433 1.00 71.06 120 VAL A N 1
ATOM 952 C CA . VAL A 1 120 ? -10.626 6.012 -1.628 1.00 71.06 120 VAL A CA 1
ATOM 953 C C . VAL A 1 120 ? -11.250 6.891 -0.544 1.00 71.06 120 VAL A C 1
ATOM 955 O O . VAL A 1 120 ? -10.791 6.857 0.596 1.00 71.06 120 VAL A O 1
ATOM 958 N N . HIS A 1 121 ? -12.307 7.647 -0.848 1.00 75.75 121 HIS A N 1
ATOM 959 C CA . HIS A 1 121 ? -12.977 8.502 0.135 1.00 75.75 121 HIS A CA 1
ATOM 960 C C . HIS A 1 121 ? -13.660 7.696 1.245 1.00 75.75 121 HIS A C 1
ATOM 962 O O . HIS A 1 121 ? -13.577 8.078 2.413 1.00 75.75 121 HIS A O 1
ATOM 968 N N . ILE A 1 122 ? -14.302 6.575 0.902 1.00 75.94 122 ILE A N 1
ATOM 969 C CA . ILE A 1 122 ? -14.934 5.675 1.872 1.00 75.94 122 ILE A CA 1
ATOM 970 C C . ILE A 1 122 ? -13.869 5.083 2.794 1.00 75.94 122 ILE A C 1
ATOM 972 O O . ILE A 1 122 ? -14.010 5.166 4.015 1.00 75.94 122 ILE A O 1
ATOM 976 N N . VAL A 1 123 ? -12.777 4.558 2.233 1.00 70.25 123 VAL A N 1
ATOM 977 C CA . VAL A 1 123 ? -11.665 4.003 3.016 1.00 70.25 123 VAL A CA 1
ATOM 978 C C . VAL A 1 123 ? -11.024 5.077 3.897 1.00 70.25 123 VAL A C 1
ATOM 980 O O . VAL A 1 123 ? -10.775 4.828 5.075 1.00 70.25 123 VAL A O 1
ATOM 983 N N . TYR A 1 124 ? -10.803 6.285 3.374 1.00 70.44 124 TYR A N 1
ATOM 984 C CA . TYR A 1 124 ? -10.189 7.380 4.127 1.00 70.44 124 TYR A CA 1
ATOM 985 C C . TYR A 1 124 ? -11.073 7.848 5.285 1.00 70.44 124 TYR A C 1
ATOM 987 O O . TYR A 1 124 ? -10.590 7.996 6.405 1.00 70.44 124 TYR A O 1
ATOM 995 N N . ASN A 1 125 ? -12.373 8.021 5.045 1.00 73.88 125 ASN A N 1
ATOM 996 C CA . ASN A 1 125 ? -13.330 8.419 6.074 1.00 73.88 125 ASN A CA 1
ATOM 997 C C . ASN A 1 125 ? -13.493 7.322 7.140 1.00 73.88 125 ASN A C 1
ATOM 999 O O . ASN A 1 125 ? -13.465 7.604 8.335 1.00 73.88 125 ASN A O 1
ATOM 1003 N N . SER A 1 126 ? -13.561 6.052 6.729 1.00 69.19 126 SER A N 1
ATOM 1004 C CA . SER A 1 126 ? -13.623 4.920 7.661 1.00 69.19 126 SER A CA 1
ATOM 1005 C C . SER A 1 126 ? -12.351 4.807 8.514 1.00 69.19 126 SER A C 1
ATOM 1007 O O . SER A 1 126 ? -12.430 4.584 9.720 1.00 69.19 126 SER A O 1
ATOM 1009 N N . CYS A 1 127 ? -11.177 5.044 7.920 1.00 65.12 127 CYS A N 1
ATOM 1010 C CA . CYS A 1 127 ? -9.893 5.049 8.620 1.00 65.12 127 CYS A CA 1
ATOM 1011 C C . CYS A 1 127 ? -9.752 6.253 9.570 1.00 65.12 127 CYS A C 1
ATOM 1013 O O . CYS A 1 127 ? -9.279 6.091 10.692 1.00 65.12 127 CYS A O 1
ATOM 1015 N N . ALA A 1 128 ? -10.212 7.442 9.167 1.00 70.31 128 ALA A N 1
ATOM 1016 C CA . ALA A 1 128 ? -10.231 8.634 10.015 1.00 70.31 128 ALA A CA 1
ATOM 1017 C C . ALA A 1 128 ? -11.176 8.458 11.210 1.00 70.31 128 ALA A C 1
ATOM 1019 O O . ALA A 1 128 ? -10.787 8.712 12.346 1.00 70.31 128 ALA A O 1
ATOM 1020 N N . HIS A 1 129 ? -12.386 7.947 10.974 1.00 71.06 129 HIS A N 1
ATOM 1021 C CA . HIS A 1 129 ? -13.335 7.630 12.037 1.00 71.06 129 HIS A CA 1
ATOM 1022 C C . HIS A 1 129 ? -12.782 6.557 12.986 1.00 71.06 129 HIS A C 1
ATOM 1024 O O . HIS A 1 129 ? -12.920 6.674 14.199 1.00 71.06 129 HIS A O 1
ATOM 1030 N N . PHE A 1 130 ? -12.084 5.547 12.457 1.00 65.94 130 PHE A N 1
ATOM 1031 C CA . PHE A 1 130 ? -11.387 4.557 13.273 1.00 65.94 130 PHE A CA 1
ATOM 1032 C C . PHE A 1 130 ? -10.270 5.177 14.125 1.00 65.94 130 PHE A C 1
ATOM 1034 O O . PHE A 1 130 ? -10.162 4.843 15.301 1.00 65.94 130 PHE A O 1
ATOM 1041 N N . LEU A 1 131 ? -9.474 6.096 13.569 1.00 66.00 131 LEU A N 1
ATOM 1042 C CA . LEU A 1 131 ? -8.403 6.782 14.296 1.00 66.00 131 LEU A CA 1
ATOM 1043 C C . LEU A 1 131 ? -8.948 7.691 15.410 1.00 66.00 131 LEU A C 1
ATOM 1045 O O . LEU A 1 131 ? -8.354 7.746 16.480 1.00 66.00 131 LEU A O 1
ATOM 1049 N N . ILE A 1 132 ? -10.092 8.345 15.183 1.00 67.50 132 ILE A N 1
ATOM 1050 C CA . ILE A 1 132 ? -10.786 9.168 16.187 1.00 67.50 132 ILE A CA 1
ATOM 1051 C C . ILE A 1 132 ? -11.325 8.285 17.318 1.00 67.50 132 ILE A C 1
ATOM 1053 O O . ILE A 1 132 ? -10.974 8.491 18.471 1.00 67.50 132 ILE A O 1
ATOM 1057 N N . VAL A 1 133 ? -12.076 7.226 16.989 1.00 62.84 133 VAL A N 1
ATOM 1058 C CA . VAL A 1 133 ? -12.597 6.257 17.980 1.00 62.84 133 VAL A CA 1
ATOM 1059 C C . VAL A 1 133 ? -11.469 5.600 18.778 1.00 62.84 133 VAL A C 1
ATOM 1061 O O . VAL A 1 133 ? -11.639 5.219 19.936 1.00 62.84 133 VAL A O 1
ATOM 1064 N N . MET A 1 134 ? -10.316 5.429 18.146 1.00 58.19 134 MET A N 1
ATOM 1065 C CA . MET A 1 134 ? -9.114 4.926 18.777 1.00 58.19 134 MET A CA 1
ATOM 1066 C C . MET A 1 134 ? -8.500 5.965 19.722 1.00 58.19 134 MET A C 1
ATOM 1068 O O . MET A 1 134 ? -8.205 5.599 20.851 1.00 58.19 134 MET A O 1
ATOM 1072 N N . GLU A 1 135 ? -8.347 7.225 19.309 1.00 59.56 135 GLU A N 1
ATOM 1073 C CA . GLU A 1 135 ? -7.838 8.329 20.142 1.00 59.56 135 GLU A CA 1
ATOM 1074 C C . GLU A 1 135 ? -8.735 8.597 21.366 1.00 59.56 135 GLU A C 1
ATOM 1076 O O . GLU A 1 135 ? -8.232 8.704 22.487 1.00 59.56 135 GLU A O 1
ATOM 1081 N N . ASP A 1 136 ? -10.057 8.556 21.187 1.00 59.62 136 ASP A N 1
ATOM 1082 C CA . ASP A 1 136 ? -11.051 8.687 22.263 1.00 59.62 136 ASP A CA 1
ATOM 1083 C C . ASP A 1 136 ? -11.021 7.525 23.263 1.00 59.62 136 ASP A C 1
ATOM 1085 O O . ASP A 1 136 ? -11.451 7.677 24.401 1.00 59.62 136 ASP A O 1
ATOM 1089 N N . ALA A 1 137 ? -10.534 6.352 22.855 1.00 53.00 137 ALA A N 1
ATOM 1090 C CA . ALA A 1 137 ? -10.394 5.216 23.753 1.00 53.00 137 ALA A CA 1
ATOM 1091 C C . ALA A 1 137 ? -8.979 5.119 24.378 1.00 53.00 137 ALA A C 1
ATOM 1093 O O . ALA A 1 137 ? -8.821 4.347 25.327 1.00 53.00 137 ALA A O 1
ATOM 1094 N N . VAL A 1 138 ? -7.958 5.840 23.852 1.00 49.59 138 VAL A N 1
ATOM 1095 C CA . VAL A 1 138 ? -6.604 5.935 24.469 1.00 49.59 138 VAL A CA 1
ATOM 1096 C C . VAL A 1 138 ? -6.692 6.760 25.752 1.00 49.59 138 VAL A C 1
ATOM 1098 O O . VAL A 1 138 ? -5.922 6.528 26.687 1.00 49.59 138 VAL A O 1
ATOM 1101 N N . THR A 1 139 ? -7.569 7.764 25.732 1.00 49.88 139 THR A N 1
ATOM 1102 C CA . THR A 1 139 ? -7.692 8.835 26.725 1.00 49.88 139 THR A CA 1
ATOM 1103 C C . THR A 1 139 ? -8.618 8.425 27.864 1.00 49.88 139 THR A C 1
ATOM 1105 O O . THR A 1 139 ? -8.275 8.740 29.026 1.00 49.88 139 THR A O 1
#

InterPro domains:
  IPR045221 Sphingomyelin synthase-like [PTHR21290] (4-116)

Secondary structure (DSSP, 8-state):
-HHHHHHHHHHHHHHHHS-SSPP--HHHHHS---THHHHHHHHHHHHHHHHHHHHHHH-S-HHHHHHHHHHHHHHHHHHHHHHHHH-------S-STTTS-----HHHHHHHHHHHHHHHHHHHHHHHHHHHHHHHHH-

Foldseek 3Di:
DVLVVLQVVLVVVLVVPDDLDFDPDPCCVVDPDDPVVVVVVVVVVLVVLVVVLVCLVPDPCNPVVVVVVVVVVSVVSVVSSVCSNVDSGRPPDPDDVVVDDDPDPPVVVVVVVVVVVVSVVVSVVSVVVVVVVVVVVVD

Organism: Cylicostephanus goldi (NCBI:txid71465)

pLDDT: mean 70.82, std 7.99, range [49.59, 84.44]

Radius of gyration: 19.53 Å; chains: 1; bounding box: 37×28×54 Å

Sequence (139 aa):
MLSAFLNFFLLTVIHDVVPRQPLPDLTFMIIPQQKWAWSVGDVLSTVSSVMAFTVVLLHHERWVVLRRMFLLGAIMYGLRAVVLGVTFLPPSFHDRDEICLSQVNRSAMYGMEIATSTDVHIVYNSCAHFLIVMEDAVT